Protein AF-A0A564Y7Y0-F1 (afdb_monomer_lite)

Foldseek 3Di:
DDDPPPPPPDPQPFQDLQLLLQLQLVLCVVVVPVVSNVVSVVVPHDPPDDLVPDPPVSVVSSVVSNVVCVVPPPVSSVCNVVVPGDGD

Organism: Hymenolepis diminuta (NCBI:txid6216)

Radius of gyration: 15.21 Å; chains: 1; bounding box: 22×51×32 Å

Sequence (88 aa):
MNGDDDNLVSAREEIDLSTLLNAAMCYAIHSRNHKLLEEILDKGADPNFLYISQPSKKRREFIKALVYFYTYGTRAIEQLKYGSNFFL

Secondary structure (DSSP, 8-state):
--STTTT-S----BPPHHHHHHHHHHHHHHTT-HHHHHHHHHTT--TT--GGGS-HHHHHHHHHHHHHHHHHTHHHHHHHHTT---B-

pLDDT: mean 83.55, std 15.87, range [42.56, 96.62]

Structure (mmCIF, N/CA/C/O backbone):
data_AF-A0A564Y7Y0-F1
#
_entry.id   AF-A0A564Y7Y0-F1
#
loop_
_atom_site.group_PDB
_atom_site.id
_atom_site.type_symbol
_atom_site.label_atom_id
_atom_site.label_alt_id
_atom_site.label_comp_id
_atom_site.label_asym_id
_atom_site.label_entity_id
_atom_site.label_seq_id
_atom_site.pdbx_PDB_ins_code
_atom_site.Cartn_x
_atom_site.Cartn_y
_atom_site.Cartn_z
_atom_site.occupancy
_atom_site.B_iso_or_equiv
_atom_site.auth_seq_id
_atom_site.auth_comp_id
_atom_site.auth_asym_id
_atom_site.auth_atom_id
_atom_site.pdbx_PDB_model_num
ATOM 1 N N . MET A 1 1 ? 10.324 40.596 -19.400 1.00 54.03 1 MET A N 1
ATOM 2 C CA . MET A 1 1 ? 9.047 39.872 -19.255 1.00 54.03 1 MET A CA 1
ATOM 3 C C . MET A 1 1 ? 9.022 38.798 -20.317 1.00 54.03 1 MET A C 1
ATOM 5 O O . MET A 1 1 ? 8.925 39.163 -21.476 1.00 54.03 1 MET A O 1
ATOM 9 N N . ASN A 1 2 ? 9.231 37.540 -19.933 1.00 46.56 2 ASN A N 1
ATOM 10 C CA . ASN A 1 2 ? 8.798 36.356 -20.677 1.00 46.56 2 ASN A CA 1
ATOM 11 C C . ASN A 1 2 ? 9.007 35.127 -19.779 1.00 46.56 2 ASN A C 1
ATOM 13 O O . ASN A 1 2 ? 10.101 34.591 -19.709 1.00 46.56 2 ASN A O 1
ATOM 17 N N . GLY A 1 3 ? 7.944 34.748 -19.067 1.00 50.88 3 GLY A N 1
ATOM 18 C CA . GLY A 1 3 ? 7.482 33.359 -19.026 1.00 50.88 3 GLY A CA 1
ATOM 19 C C . GLY A 1 3 ? 8.132 32.329 -18.101 1.00 50.88 3 GLY A C 1
ATOM 20 O O . GLY A 1 3 ? 7.643 31.207 -18.114 1.00 50.88 3 GLY A O 1
ATOM 21 N N . ASP A 1 4 ? 9.149 32.650 -17.301 1.00 56.50 4 ASP A N 1
ATOM 22 C CA . ASP A 1 4 ? 9.824 31.621 -16.481 1.00 56.50 4 ASP A CA 1
ATOM 23 C C . ASP A 1 4 ? 9.140 31.306 -15.129 1.00 56.50 4 ASP A C 1
ATOM 25 O O . ASP A 1 4 ? 9.569 30.396 -14.423 1.00 56.50 4 ASP A O 1
ATOM 29 N N . ASP A 1 5 ? 8.044 31.991 -14.782 1.00 56.28 5 ASP A N 1
ATOM 30 C CA . ASP A 1 5 ? 7.369 31.842 -13.477 1.00 56.28 5 ASP A CA 1
ATOM 31 C C . ASP A 1 5 ? 6.108 30.949 -13.487 1.00 56.28 5 ASP A C 1
ATOM 33 O O . ASP A 1 5 ? 5.512 30.725 -12.435 1.00 56.28 5 ASP A O 1
ATOM 37 N N . ASP A 1 6 ? 5.707 30.378 -14.632 1.00 50.34 6 ASP A N 1
ATOM 38 C CA . ASP A 1 6 ? 4.376 29.753 -14.787 1.00 50.34 6 ASP A CA 1
ATOM 39 C C . ASP A 1 6 ? 4.358 28.211 -14.820 1.00 50.34 6 ASP A C 1
ATOM 41 O O . ASP A 1 6 ? 3.417 27.593 -15.317 1.00 50.34 6 ASP A O 1
ATOM 45 N N . ASN A 1 7 ? 5.370 27.543 -14.253 1.00 47.62 7 ASN A N 1
ATOM 46 C CA . ASN A 1 7 ? 5.228 26.116 -13.915 1.00 47.62 7 ASN A CA 1
ATOM 47 C C . ASN A 1 7 ? 5.903 25.708 -12.598 1.00 47.62 7 ASN A C 1
ATOM 49 O O . ASN A 1 7 ? 6.382 24.589 -12.422 1.00 47.62 7 ASN A O 1
ATOM 53 N N . LEU A 1 8 ? 5.904 26.638 -11.644 1.00 42.56 8 LEU A N 1
ATOM 54 C CA . LEU A 1 8 ? 6.192 26.400 -10.227 1.00 42.56 8 LEU A CA 1
ATOM 55 C C . LEU A 1 8 ? 4.945 25.932 -9.452 1.00 42.56 8 LEU A C 1
ATOM 57 O O . LEU A 1 8 ? 4.939 25.915 -8.219 1.00 42.56 8 LEU A O 1
ATOM 61 N N . VAL A 1 9 ? 3.897 25.483 -10.156 1.00 48.28 9 VAL A N 1
ATOM 62 C CA . VAL A 1 9 ? 2.798 24.716 -9.562 1.00 48.28 9 VAL A CA 1
ATOM 63 C C . VAL A 1 9 ? 3.316 23.310 -9.246 1.00 48.28 9 VAL A C 1
ATOM 65 O O . VAL A 1 9 ? 3.141 22.366 -10.002 1.00 48.28 9 VAL A O 1
ATOM 68 N N . SER A 1 10 ? 4.010 23.208 -8.111 1.00 47.84 10 SER A N 1
ATOM 69 C CA . SER A 1 10 ? 4.021 22.064 -7.195 1.00 47.84 10 SER A CA 1
ATOM 70 C C . SER A 1 10 ? 3.906 20.690 -7.872 1.00 47.84 10 SER A C 1
ATOM 72 O O . SER A 1 10 ? 2.812 20.144 -7.991 1.00 47.84 10 SER A O 1
ATOM 74 N N . ALA A 1 11 ? 5.039 20.101 -8.272 1.00 46.59 11 ALA A N 1
ATOM 75 C CA . ALA A 1 11 ? 5.132 18.749 -8.837 1.00 46.59 11 ALA A CA 1
ATOM 76 C C . ALA A 1 11 ? 4.848 17.648 -7.791 1.00 46.59 11 ALA A C 1
ATOM 78 O O . ALA A 1 11 ? 5.641 16.732 -7.579 1.00 46.59 11 ALA A O 1
ATOM 79 N N . ARG A 1 12 ? 3.725 17.763 -7.083 1.00 57.38 12 ARG A N 1
ATOM 80 C CA . ARG A 1 12 ? 3.159 16.711 -6.255 1.00 57.38 12 ARG A CA 1
ATOM 81 C C . ARG A 1 12 ? 2.646 15.633 -7.203 1.00 57.38 12 ARG A C 1
ATOM 83 O O . ARG A 1 12 ? 1.571 15.763 -7.778 1.00 57.38 12 ARG A O 1
ATOM 90 N N . GLU A 1 13 ? 3.463 14.606 -7.407 1.00 66.44 13 GLU A N 1
ATOM 91 C CA . GLU A 1 13 ? 3.080 13.412 -8.158 1.00 66.44 13 GLU A CA 1
ATOM 92 C C . GLU A 1 13 ? 1.946 12.733 -7.375 1.00 66.44 13 GLU A C 1
ATOM 94 O O . GLU A 1 13 ? 2.156 12.213 -6.278 1.00 66.44 13 GLU A O 1
ATOM 99 N N . GLU A 1 14 ? 0.723 12.810 -7.897 1.00 82.12 14 GLU A N 1
ATOM 100 C CA . GLU A 1 14 ? -0.405 12.060 -7.355 1.00 82.12 14 GLU A CA 1
ATOM 101 C C . GLU A 1 14 ? -0.134 10.570 -7.578 1.00 82.12 14 GLU A C 1
ATOM 103 O O . GLU A 1 14 ? 0.061 10.126 -8.713 1.00 82.12 14 GLU A O 1
ATOM 108 N N . ILE A 1 15 ? -0.076 9.799 -6.492 1.00 86.38 15 ILE A N 1
ATOM 109 C CA . ILE A 1 15 ? 0.060 8.346 -6.590 1.00 86.38 15 ILE A CA 1
ATOM 110 C C . ILE A 1 15 ? -1.324 7.752 -6.821 1.00 86.38 15 ILE A C 1
ATOM 112 O O . ILE A 1 15 ? -2.258 8.031 -6.070 1.00 86.38 15 ILE A O 1
ATOM 116 N N . ASP A 1 16 ? -1.447 6.894 -7.835 1.00 86.94 16 ASP A N 1
ATOM 117 C CA . ASP A 1 16 ? -2.716 6.240 -8.127 1.00 86.94 16 ASP A CA 1
ATOM 118 C C . ASP A 1 16 ? -3.189 5.357 -6.957 1.00 86.94 16 ASP A C 1
ATOM 120 O O . ASP A 1 16 ? -2.396 4.712 -6.261 1.00 86.94 16 ASP A O 1
ATOM 124 N N . LEU A 1 17 ? -4.507 5.313 -6.750 1.00 87.44 17 LEU A N 1
ATOM 125 C CA . LEU A 1 17 ? -5.118 4.603 -5.626 1.00 87.44 17 LEU A CA 1
ATOM 126 C C . LEU A 1 17 ? -4.747 3.113 -5.590 1.00 87.44 17 LEU A C 1
ATOM 128 O O . LEU A 1 17 ? -4.544 2.571 -4.506 1.00 87.44 17 LEU A O 1
ATOM 132 N N . SER A 1 18 ? -4.620 2.450 -6.744 1.00 90.19 18 SER A N 1
ATOM 133 C CA . SER A 1 18 ? -4.243 1.032 -6.792 1.00 90.19 18 SER A CA 1
ATOM 134 C C . SER A 1 18 ? -2.829 0.832 -6.244 1.00 90.19 18 SER A C 1
ATOM 136 O O . SER A 1 18 ? -2.605 -0.032 -5.396 1.00 90.19 18 SER A O 1
ATOM 138 N N . THR A 1 19 ? -1.885 1.685 -6.642 1.00 91.50 19 THR A N 1
ATOM 139 C CA . THR A 1 19 ? -0.516 1.669 -6.114 1.00 91.50 19 THR A CA 1
ATOM 140 C C . THR A 1 19 ? -0.480 1.917 -4.601 1.00 91.50 19 THR A C 1
ATOM 142 O O . THR A 1 19 ? 0.232 1.206 -3.886 1.00 91.50 19 THR A O 1
ATOM 145 N N . LEU A 1 20 ? -1.281 2.860 -4.091 1.00 91.94 20 LEU A N 1
ATOM 146 C CA . LEU A 1 20 ? -1.403 3.121 -2.650 1.00 91.94 20 LEU A CA 1
ATOM 147 C C . LEU A 1 20 ? -1.978 1.930 -1.882 1.00 91.94 20 LEU A C 1
ATOM 149 O O . LEU A 1 20 ? -1.408 1.536 -0.866 1.00 91.94 20 LEU A O 1
ATOM 153 N N . LEU A 1 21 ? -3.077 1.345 -2.363 1.00 93.81 21 LEU A N 1
ATOM 154 C CA . LEU A 1 21 ? -3.730 0.201 -1.725 1.00 93.81 21 LEU A CA 1
ATOM 155 C C . LEU A 1 21 ? -2.801 -1.014 -1.665 1.00 93.81 21 LEU A C 1
ATOM 157 O O . LEU A 1 21 ? -2.685 -1.648 -0.618 1.00 93.81 21 LEU A O 1
ATOM 161 N N . ASN A 1 22 ? -2.067 -1.292 -2.742 1.00 94.81 22 ASN A N 1
ATOM 162 C CA . ASN A 1 22 ? -1.123 -2.406 -2.771 1.00 94.81 22 ASN A CA 1
ATOM 163 C C . ASN A 1 22 ? 0.079 -2.174 -1.838 1.00 94.81 22 ASN A C 1
ATOM 165 O O . ASN A 1 22 ? 0.535 -3.103 -1.171 1.00 94.81 22 ASN A O 1
ATOM 169 N N . ALA A 1 23 ? 0.578 -0.939 -1.726 1.00 94.56 23 ALA A N 1
ATOM 170 C CA . ALA A 1 23 ? 1.623 -0.609 -0.755 1.00 94.56 23 ALA A CA 1
ATOM 171 C C . ALA A 1 23 ? 1.113 -0.718 0.696 1.00 94.56 23 ALA A C 1
ATOM 173 O O . ALA A 1 23 ? 1.799 -1.279 1.558 1.00 94.56 23 ALA A O 1
ATOM 174 N N . ALA A 1 24 ? -0.110 -0.245 0.958 1.00 94.94 24 ALA A N 1
ATOM 175 C CA . ALA A 1 24 ? -0.773 -0.369 2.253 1.00 94.94 24 ALA A CA 1
ATOM 176 C C . ALA A 1 24 ? -0.968 -1.842 2.643 1.00 94.94 24 ALA A C 1
ATOM 178 O O . ALA A 1 24 ? -0.759 -2.208 3.800 1.00 94.94 24 ALA A O 1
ATOM 179 N N . MET A 1 25 ? -1.318 -2.698 1.678 1.00 95.94 25 MET A N 1
ATOM 180 C CA . MET A 1 25 ? -1.475 -4.138 1.878 1.00 95.94 25 MET A CA 1
ATOM 181 C C . MET A 1 25 ? -0.169 -4.775 2.368 1.00 95.94 25 MET A C 1
ATOM 183 O O . MET A 1 25 ? -0.168 -5.495 3.367 1.00 95.94 25 MET A O 1
ATOM 187 N N . CYS A 1 26 ? 0.964 -4.463 1.727 1.00 95.38 26 CYS A N 1
ATOM 188 C CA . CYS A 1 26 ? 2.274 -4.948 2.172 1.00 95.38 26 CYS A CA 1
ATOM 189 C C . CYS A 1 26 ? 2.601 -4.508 3.606 1.00 95.38 26 CYS A C 1
ATOM 191 O O . CYS A 1 26 ? 3.117 -5.303 4.395 1.00 95.38 26 CYS A O 1
ATOM 193 N N . TYR A 1 27 ? 2.281 -3.261 3.958 1.00 95.69 27 TYR A N 1
ATOM 194 C CA . TYR A 1 27 ? 2.437 -2.760 5.323 1.00 95.69 27 TYR A CA 1
ATOM 195 C C . TYR A 1 27 ? 1.528 -3.500 6.323 1.00 95.69 27 TYR A C 1
ATOM 197 O O . TYR A 1 27 ? 1.980 -3.885 7.405 1.00 95.69 27 TYR A O 1
ATOM 205 N N . ALA A 1 28 ? 0.265 -3.756 5.969 1.00 95.94 28 ALA A N 1
ATOM 206 C CA . ALA A 1 28 ? -0.684 -4.490 6.809 1.00 95.94 28 ALA A CA 1
ATOM 207 C C . ALA A 1 28 ? -0.225 -5.933 7.083 1.00 95.94 28 ALA A C 1
ATOM 209 O O . ALA A 1 28 ? -0.277 -6.392 8.225 1.00 95.94 28 ALA A O 1
ATOM 210 N N . ILE A 1 29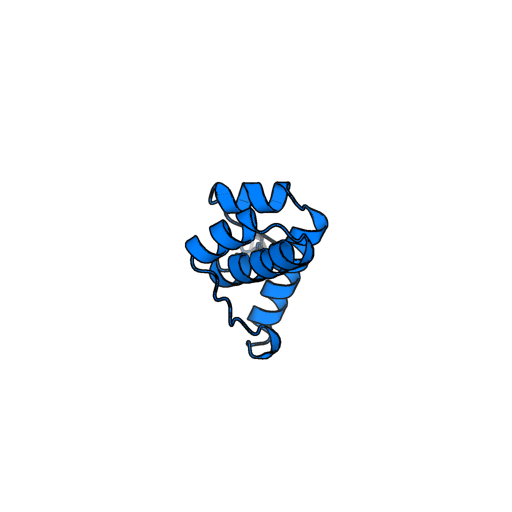 ? 0.305 -6.619 6.062 1.00 95.38 29 ILE A N 1
ATOM 211 C CA . ILE A 1 29 ? 0.893 -7.960 6.196 1.00 95.38 29 ILE A CA 1
ATOM 212 C C . ILE A 1 29 ? 2.086 -7.926 7.155 1.00 95.38 29 ILE A C 1
ATOM 214 O O . ILE A 1 29 ? 2.144 -8.708 8.105 1.00 95.38 29 ILE A O 1
ATOM 218 N N . HIS A 1 30 ? 3.026 -6.999 6.946 1.00 95.62 30 HIS A N 1
ATOM 219 C CA . HIS A 1 30 ? 4.230 -6.912 7.773 1.00 95.62 30 HIS A CA 1
ATOM 220 C C . HIS A 1 30 ? 3.916 -6.578 9.237 1.00 95.62 30 HIS A C 1
ATOM 222 O O . HIS A 1 30 ? 4.507 -7.148 10.152 1.00 95.62 30 HIS A O 1
ATOM 228 N N . SER A 1 31 ? 2.939 -5.699 9.465 1.00 95.44 31 SER A N 1
ATOM 229 C CA . SER A 1 31 ? 2.455 -5.338 10.802 1.00 95.44 31 SER A CA 1
ATOM 230 C C . SER A 1 31 ? 1.527 -6.386 11.434 1.00 95.44 31 SER A C 1
ATOM 232 O O . SER A 1 31 ? 1.089 -6.194 12.567 1.00 95.44 31 SER A O 1
ATOM 234 N N . ARG A 1 32 ? 1.235 -7.499 10.739 1.00 96.62 32 ARG A N 1
ATOM 235 C CA . ARG A 1 32 ? 0.296 -8.556 11.169 1.00 96.62 32 ARG A CA 1
ATOM 236 C C . ARG A 1 32 ? -1.097 -8.013 11.515 1.00 96.62 32 ARG A C 1
ATOM 238 O O . ARG A 1 32 ? -1.797 -8.553 12.375 1.00 96.62 32 ARG A O 1
ATOM 245 N N . ASN A 1 33 ? -1.506 -6.939 10.846 1.00 95.81 33 ASN A N 1
ATOM 246 C CA . ASN A 1 33 ? -2.783 -6.284 11.076 1.00 95.81 33 ASN A CA 1
ATOM 247 C C . ASN A 1 33 ? -3.852 -6.856 10.135 1.00 95.81 33 ASN A C 1
ATOM 249 O O . ASN A 1 33 ? -4.119 -6.314 9.066 1.00 95.81 33 ASN A O 1
ATOM 253 N N . HIS A 1 34 ? -4.456 -7.967 10.555 1.00 96.44 34 HIS A N 1
ATOM 254 C CA . HIS A 1 34 ? -5.448 -8.712 9.774 1.00 96.44 34 HIS A CA 1
ATOM 255 C C . HIS A 1 34 ? -6.691 -7.875 9.452 1.00 96.44 34 HIS A C 1
ATOM 257 O O . HIS A 1 34 ? -7.144 -7.874 8.316 1.00 96.44 34 HIS A O 1
ATOM 263 N N . LYS A 1 35 ? -7.182 -7.086 10.417 1.00 95.88 35 LYS A N 1
ATOM 264 C CA . LYS A 1 35 ? -8.336 -6.203 10.204 1.00 95.88 35 LYS A CA 1
ATOM 265 C C . LYS A 1 35 ? -8.050 -5.145 9.139 1.00 95.88 35 LYS A C 1
ATOM 267 O O . LYS A 1 35 ? -8.879 -4.884 8.278 1.00 95.88 35 LYS A O 1
ATOM 272 N N . LEU A 1 36 ? -6.872 -4.525 9.194 1.00 94.62 36 LEU A N 1
ATOM 273 C CA . LEU A 1 36 ? -6.470 -3.562 8.174 1.00 94.62 36 LEU A CA 1
ATOM 274 C C . LEU A 1 36 ? -6.303 -4.233 6.807 1.00 94.62 36 LEU A C 1
ATOM 276 O O . LEU A 1 36 ? -6.667 -3.641 5.798 1.00 94.62 36 LEU A O 1
ATOM 280 N N . LEU A 1 37 ? -5.753 -5.448 6.772 1.00 96.12 37 LEU A N 1
ATOM 281 C CA . LEU A 1 37 ? -5.618 -6.211 5.537 1.00 96.12 37 LEU A CA 1
ATOM 282 C C . LEU A 1 37 ? -6.988 -6.479 4.897 1.00 96.12 37 LEU A C 1
ATOM 284 O O . LEU A 1 37 ? -7.140 -6.215 3.710 1.00 96.12 37 LEU A O 1
ATOM 288 N N . GLU A 1 38 ? -7.979 -6.918 5.676 1.00 96.38 38 GLU A N 1
ATOM 289 C CA . GLU A 1 38 ? -9.369 -7.081 5.219 1.00 96.38 38 GLU A CA 1
ATOM 290 C C . GLU A 1 38 ? -9.929 -5.770 4.651 1.00 96.38 38 GLU A C 1
ATOM 292 O O . GLU A 1 38 ? -10.354 -5.735 3.500 1.00 96.38 38 GLU A O 1
ATOM 297 N N . GLU A 1 39 ? -9.821 -4.661 5.393 1.00 94.19 39 GLU A N 1
ATOM 298 C CA . GLU A 1 39 ? -10.296 -3.346 4.933 1.00 94.19 39 GLU A CA 1
ATOM 299 C C . GLU A 1 39 ? -9.620 -2.888 3.623 1.00 94.19 39 GLU A C 1
ATOM 301 O O . GLU A 1 39 ? -10.242 -2.222 2.795 1.00 94.19 39 GLU A O 1
ATOM 306 N N . ILE A 1 40 ? -8.334 -3.198 3.432 1.00 94.69 40 ILE A N 1
ATOM 307 C CA . ILE A 1 40 ? -7.580 -2.843 2.221 1.00 94.69 40 ILE A CA 1
ATOM 308 C C . ILE A 1 40 ? -8.012 -3.705 1.029 1.00 94.69 40 ILE A C 1
ATOM 310 O O . ILE A 1 40 ? -8.135 -3.186 -0.084 1.00 94.69 40 ILE A O 1
ATOM 314 N N . LEU A 1 41 ? -8.268 -4.995 1.254 1.00 95.19 41 LEU A N 1
ATOM 315 C CA . LEU A 1 41 ? -8.779 -5.905 0.228 1.00 95.19 41 LEU A CA 1
ATOM 316 C C . LEU A 1 41 ? -10.199 -5.514 -0.199 1.00 95.19 41 LEU A C 1
ATOM 318 O O . LEU A 1 41 ? -10.462 -5.425 -1.396 1.00 95.19 41 LEU A O 1
ATOM 322 N N . ASP A 1 42 ? -11.070 -5.161 0.750 1.00 95.06 42 ASP A N 1
ATOM 323 C CA . ASP A 1 42 ? -12.426 -4.665 0.472 1.00 95.06 42 ASP A CA 1
ATOM 324 C C . ASP A 1 42 ? -12.420 -3.376 -0.368 1.00 95.06 42 ASP A C 1
ATOM 326 O O . ASP A 1 42 ? -13.345 -3.112 -1.138 1.00 95.06 42 ASP A O 1
ATOM 330 N N . LYS A 1 43 ? -11.354 -2.571 -0.263 1.00 91.25 43 LYS A N 1
ATOM 331 C CA . LYS A 1 43 ? -11.141 -1.362 -1.075 1.00 91.25 43 LYS A CA 1
ATOM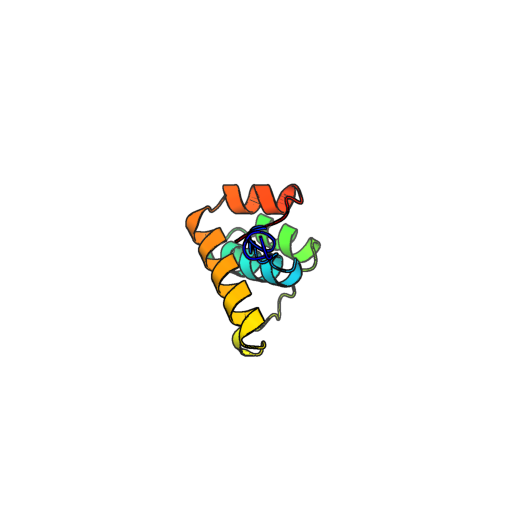 332 C C . LYS A 1 43 ? -10.588 -1.635 -2.479 1.00 91.25 43 LYS A C 1
ATOM 334 O O . LYS A 1 43 ? -10.423 -0.685 -3.244 1.00 91.25 43 LYS A O 1
ATOM 339 N N . GLY A 1 44 ? -10.317 -2.891 -2.834 1.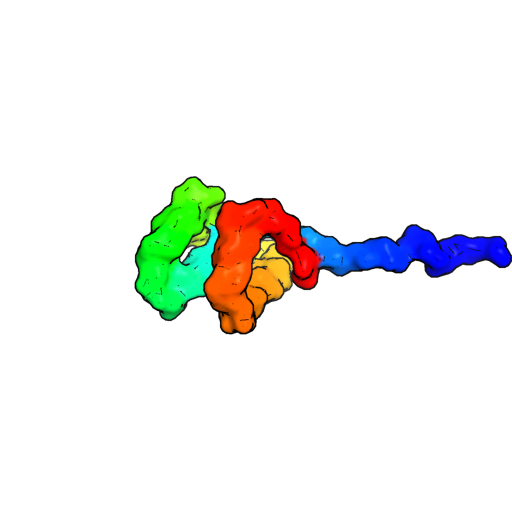00 91.69 44 GLY A N 1
ATOM 340 C CA . GLY A 1 44 ? -9.878 -3.291 -4.172 1.00 91.69 44 GLY A CA 1
ATOM 341 C C . GLY A 1 44 ? -8.364 -3.403 -4.353 1.00 91.69 44 GLY A C 1
ATOM 342 O O . GLY A 1 44 ? -7.887 -3.319 -5.486 1.00 91.69 44 GLY A O 1
ATOM 343 N N . ALA A 1 45 ? -7.593 -3.578 -3.273 1.00 93.81 45 ALA A N 1
ATOM 344 C CA . ALA A 1 45 ? -6.205 -4.021 -3.409 1.00 93.81 45 ALA A CA 1
ATOM 345 C C . ALA A 1 45 ? -6.148 -5.381 -4.119 1.00 93.81 45 ALA A C 1
ATOM 347 O O . ALA A 1 45 ? -6.981 -6.253 -3.872 1.00 93.81 45 ALA A O 1
ATOM 348 N N . ASP A 1 46 ? -5.149 -5.576 -4.976 1.00 93.69 46 ASP A N 1
ATOM 349 C CA . ASP A 1 46 ? -4.945 -6.852 -5.655 1.00 93.69 46 ASP A CA 1
ATOM 350 C C . ASP A 1 46 ? -4.024 -7.737 -4.796 1.00 93.69 46 ASP A C 1
ATOM 352 O O . ASP A 1 46 ? -2.831 -7.435 -4.680 1.00 93.69 46 ASP A O 1
ATOM 356 N N . PRO A 1 47 ? -4.522 -8.843 -4.205 1.00 92.44 47 PRO A N 1
ATOM 357 C CA . PRO A 1 47 ? -3.706 -9.732 -3.377 1.00 92.44 47 PRO A CA 1
ATOM 358 C C . PRO A 1 47 ? -2.577 -10.418 -4.158 1.00 92.44 47 PRO A C 1
ATOM 360 O O . PRO A 1 47 ? -1.626 -10.907 -3.550 1.00 92.44 47 PRO A O 1
ATOM 363 N N . ASN A 1 48 ? -2.656 -10.440 -5.492 1.00 91.75 48 ASN A N 1
ATOM 364 C CA . ASN A 1 48 ? -1.632 -10.989 -6.375 1.00 91.75 48 ASN A CA 1
ATOM 365 C C . ASN A 1 48 ? -0.745 -9.897 -6.994 1.00 91.75 48 ASN A C 1
ATOM 367 O O . 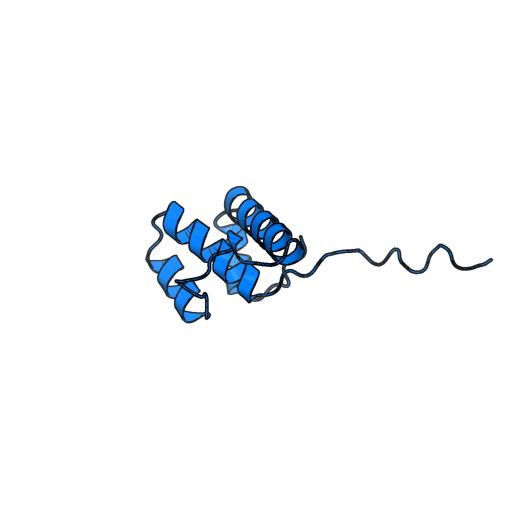ASN A 1 48 ? 0.004 -10.175 -7.933 1.00 91.75 48 ASN A O 1
ATOM 371 N N . PHE A 1 49 ? -0.799 -8.660 -6.489 1.00 89.38 49 PHE A N 1
ATOM 372 C CA . PHE A 1 49 ? -0.007 -7.567 -7.034 1.00 89.38 49 PHE A CA 1
ATOM 373 C C . PHE A 1 49 ? 1.499 -7.817 -6.874 1.00 89.38 49 PHE A C 1
ATOM 375 O O . PHE A 1 49 ? 2.052 -7.832 -5.772 1.00 89.38 49 PHE A O 1
ATOM 382 N N . LEU A 1 50 ? 2.197 -7.933 -8.005 1.00 88.12 50 LEU A N 1
ATOM 383 C CA . LEU A 1 50 ? 3.647 -8.113 -8.064 1.00 88.12 50 LEU A CA 1
ATOM 384 C C . LEU A 1 50 ? 4.322 -6.841 -8.584 1.00 88.12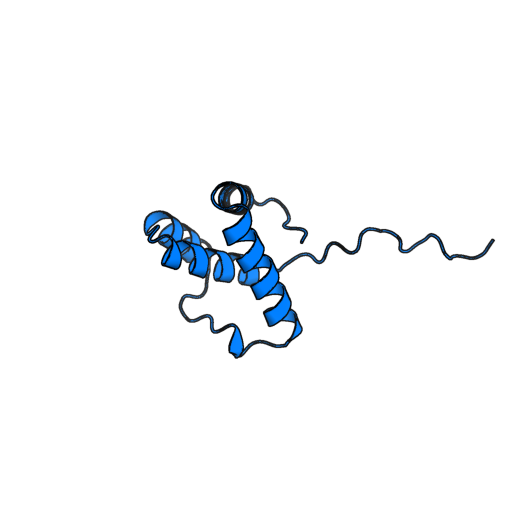 50 LEU A C 1
ATOM 386 O O . LEU A 1 50 ? 4.497 -6.676 -9.795 1.00 88.12 50 LEU A O 1
ATOM 390 N N . TYR A 1 51 ? 4.766 -5.955 -7.686 1.00 84.62 51 TYR A N 1
ATOM 391 C CA . TYR A 1 51 ? 5.352 -4.662 -8.078 1.00 84.62 51 TYR A CA 1
ATOM 392 C C . TYR A 1 51 ? 6.585 -4.801 -8.991 1.00 84.62 51 TYR A C 1
ATOM 394 O O . TYR A 1 51 ? 6.809 -3.963 -9.858 1.00 84.62 51 TYR A O 1
ATOM 402 N N . ILE A 1 52 ? 7.362 -5.882 -8.868 1.00 87.12 52 ILE A N 1
ATOM 403 C CA . ILE A 1 52 ? 8.549 -6.135 -9.705 1.00 87.12 52 ILE A CA 1
ATOM 404 C C . ILE A 1 52 ? 8.222 -6.254 -11.203 1.00 87.12 52 ILE A C 1
ATOM 406 O O . ILE A 1 52 ? 9.060 -5.913 -12.035 1.00 87.12 52 ILE A O 1
ATOM 410 N N . SER A 1 53 ? 7.001 -6.683 -11.542 1.00 89.88 53 SER A N 1
ATOM 411 C CA . SER A 1 53 ? 6.522 -6.827 -12.925 1.00 89.88 53 SER A CA 1
ATOM 412 C C . SER A 1 53 ? 6.049 -5.506 -13.545 1.00 89.88 53 SER A C 1
ATOM 414 O O . SER A 1 53 ? 5.808 -5.432 -14.747 1.00 89.88 53 SER A O 1
ATOM 416 N N . GLN A 1 54 ? 5.927 -4.449 -12.737 1.00 88.56 54 GLN A N 1
ATOM 417 C CA . GLN A 1 54 ? 5.381 -3.166 -13.166 1.00 88.56 54 GLN A CA 1
ATOM 418 C C . GLN A 1 54 ? 6.435 -2.298 -13.878 1.00 88.56 54 GLN A C 1
ATOM 420 O O . GLN A 1 54 ? 7.641 -2.450 -13.632 1.00 88.56 54 GLN A O 1
ATOM 425 N N . PRO A 1 55 ? 6.009 -1.332 -14.720 1.00 91.88 55 PRO A N 1
ATOM 426 C CA . PRO A 1 55 ? 6.899 -0.337 -15.315 1.00 91.88 55 PRO A CA 1
ATOM 427 C C . PRO A 1 55 ? 7.687 0.456 -14.264 1.00 91.88 55 PRO A C 1
ATOM 429 O O . PRO A 1 55 ? 7.232 0.652 -13.137 1.00 91.88 55 PRO A O 1
ATOM 432 N N . SER A 1 56 ? 8.858 0.977 -14.642 1.00 89.69 56 SER A N 1
ATOM 433 C CA . SER A 1 56 ? 9.773 1.688 -13.731 1.00 89.69 56 SER A CA 1
ATOM 434 C C . SER A 1 56 ? 9.117 2.841 -12.961 1.00 89.69 56 SER A C 1
ATOM 436 O O . SER A 1 56 ? 9.411 3.019 -11.778 1.00 89.69 56 SER A O 1
ATOM 438 N N . LYS A 1 57 ? 8.201 3.586 -13.597 1.00 88.19 57 LYS A N 1
ATOM 439 C CA . LYS A 1 57 ? 7.422 4.652 -12.951 1.00 88.19 57 LYS A CA 1
ATOM 440 C C . LYS A 1 57 ? 6.547 4.109 -11.814 1.00 88.19 57 LYS A C 1
ATOM 442 O O . LYS A 1 57 ? 6.728 4.528 -10.675 1.00 88.19 57 LYS A O 1
ATOM 447 N N . LYS A 1 58 ? 5.716 3.096 -12.087 1.00 88.38 58 LYS A N 1
ATOM 448 C CA . LYS A 1 58 ? 4.868 2.450 -11.070 1.00 88.38 58 LYS A CA 1
ATOM 449 C C . LYS A 1 58 ? 5.673 1.814 -9.942 1.00 88.38 58 LYS A C 1
ATOM 451 O O . LYS A 1 58 ? 5.273 1.879 -8.786 1.00 88.38 58 LYS A O 1
ATOM 456 N N . ARG A 1 59 ? 6.846 1.244 -10.241 1.00 91.88 59 ARG A N 1
ATOM 457 C CA . ARG A 1 59 ? 7.745 0.731 -9.192 1.00 91.88 59 ARG A CA 1
ATOM 458 C C . ARG A 1 59 ? 8.230 1.836 -8.259 1.00 91.88 59 ARG A C 1
ATOM 460 O O . ARG A 1 59 ? 8.248 1.632 -7.051 1.00 91.88 59 ARG A O 1
ATOM 467 N N . ARG A 1 60 ? 8.611 3.000 -8.798 1.00 90.88 60 ARG A N 1
ATOM 468 C CA . ARG A 1 60 ? 9.011 4.162 -7.987 1.00 90.88 60 ARG A CA 1
ATOM 469 C C . ARG A 1 60 ? 7.864 4.663 -7.114 1.00 90.88 60 ARG A C 1
ATOM 471 O O . ARG A 1 60 ? 8.082 4.901 -5.933 1.00 90.88 60 ARG A O 1
ATOM 478 N N . GLU A 1 61 ? 6.671 4.806 -7.681 1.00 91.06 61 GLU A N 1
ATOM 479 C CA . GLU A 1 61 ? 5.467 5.229 -6.953 1.00 91.06 61 GLU A CA 1
ATOM 480 C C . GLU A 1 61 ? 5.123 4.244 -5.831 1.00 91.06 61 GLU A C 1
ATOM 482 O O . GLU A 1 61 ? 4.930 4.648 -4.687 1.00 91.06 61 GLU A O 1
ATOM 487 N N . PHE A 1 62 ? 5.165 2.942 -6.120 1.00 92.75 62 PHE A N 1
ATOM 488 C CA . PHE A 1 62 ? 4.968 1.899 -5.119 1.00 92.75 62 PHE A CA 1
ATOM 489 C C . PHE A 1 62 ? 5.985 1.998 -3.977 1.00 92.75 62 PHE A C 1
ATOM 491 O O . PHE A 1 62 ? 5.606 1.948 -2.811 1.00 92.75 62 PHE A O 1
ATOM 498 N N . ILE A 1 63 ? 7.272 2.189 -4.289 1.00 92.88 63 ILE A N 1
ATOM 499 C CA . ILE A 1 63 ? 8.320 2.344 -3.270 1.00 92.88 63 ILE A CA 1
ATOM 500 C C . ILE A 1 63 ? 8.084 3.605 -2.428 1.00 92.88 63 ILE A C 1
ATOM 502 O O . ILE A 1 63 ? 8.186 3.530 -1.205 1.00 92.88 63 ILE A O 1
ATOM 506 N N . LYS A 1 64 ? 7.732 4.742 -3.047 1.00 92.38 64 LYS A N 1
ATOM 507 C CA . LYS A 1 64 ? 7.376 5.975 -2.322 1.00 92.38 64 LYS A CA 1
ATOM 508 C C . LYS A 1 64 ? 6.220 5.726 -1.349 1.00 92.38 64 LYS A C 1
ATOM 510 O O . LYS A 1 64 ? 6.333 6.059 -0.171 1.00 92.38 64 LYS A O 1
ATOM 515 N N . ALA A 1 65 ? 5.141 5.105 -1.826 1.00 92.81 65 ALA A N 1
ATOM 516 C CA . ALA A 1 65 ? 3.980 4.775 -1.007 1.00 92.81 65 ALA A CA 1
ATOM 517 C C . ALA A 1 65 ? 4.353 3.827 0.14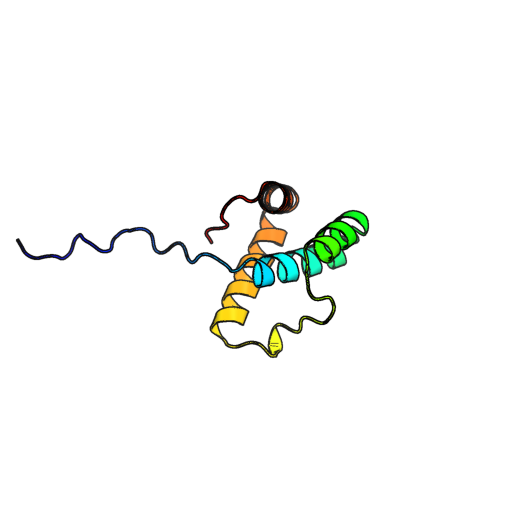4 1.00 92.81 65 ALA A C 1
ATOM 519 O O . ALA A 1 65 ? 3.965 4.053 1.287 1.00 92.81 65 ALA A O 1
ATOM 520 N N . LEU A 1 66 ? 5.165 2.802 -0.125 1.00 94.44 66 LEU A N 1
ATOM 521 C CA . LEU A 1 66 ? 5.612 1.855 0.892 1.00 94.44 66 LEU A CA 1
ATOM 522 C C . LEU A 1 66 ? 6.430 2.555 1.984 1.00 94.44 66 LEU A C 1
ATOM 524 O O . LEU A 1 66 ? 6.121 2.414 3.166 1.00 94.44 66 LEU A O 1
ATOM 528 N N . VAL A 1 67 ? 7.426 3.361 1.598 1.00 94.56 67 VAL A N 1
ATOM 529 C CA . VAL A 1 67 ? 8.231 4.163 2.537 1.00 94.56 67 VAL A CA 1
ATOM 530 C C . VAL A 1 67 ? 7.336 5.077 3.368 1.00 94.56 67 VAL A C 1
ATOM 532 O O . VAL A 1 67 ? 7.531 5.183 4.579 1.00 94.56 67 VAL A O 1
ATOM 535 N N . TYR A 1 68 ? 6.326 5.689 2.753 1.00 92.50 68 TYR A N 1
ATOM 536 C CA . TYR A 1 68 ? 5.366 6.530 3.452 1.00 92.50 68 TYR A CA 1
ATOM 537 C C . TYR A 1 68 ? 4.604 5.755 4.542 1.00 92.50 68 TYR A C 1
ATOM 539 O O . TYR A 1 68 ? 4.588 6.187 5.697 1.00 92.50 68 TYR A O 1
ATOM 547 N N . PHE A 1 69 ? 4.055 4.573 4.238 1.00 94.25 69 PHE A N 1
ATOM 548 C CA . PHE A 1 69 ? 3.372 3.749 5.245 1.00 94.25 69 PHE A CA 1
ATOM 549 C C . PHE A 1 69 ? 4.299 3.320 6.391 1.00 94.25 69 PHE A C 1
ATOM 551 O O . PHE A 1 69 ? 3.894 3.386 7.549 1.00 94.25 69 PHE A O 1
ATOM 558 N N . TYR A 1 70 ? 5.553 2.953 6.113 1.00 95.38 70 TYR A N 1
ATOM 559 C CA . TYR A 1 70 ? 6.507 2.607 7.177 1.00 95.38 70 TYR A CA 1
ATOM 560 C C . TYR A 1 70 ? 6.980 3.812 7.996 1.00 95.38 70 TYR A C 1
ATOM 562 O O . TYR A 1 70 ? 7.280 3.660 9.177 1.00 95.38 70 TYR A O 1
ATOM 570 N N . THR A 1 71 ? 7.022 5.003 7.399 1.00 94.12 71 THR A N 1
ATOM 571 C CA . THR A 1 71 ? 7.430 6.234 8.091 1.00 94.12 71 THR A CA 1
ATOM 572 C C . THR A 1 71 ? 6.322 6.768 8.997 1.00 94.12 71 THR A C 1
ATOM 574 O O . THR A 1 71 ? 6.587 7.188 10.121 1.00 94.12 71 THR A O 1
ATOM 577 N N . TYR A 1 72 ? 5.076 6.763 8.517 1.00 91.50 72 TYR A N 1
ATOM 578 C CA . TYR A 1 72 ? 3.960 7.443 9.183 1.00 91.50 72 TYR A CA 1
ATOM 579 C C . TYR A 1 72 ? 2.939 6.498 9.830 1.00 91.50 72 TYR A C 1
ATOM 581 O O . TYR A 1 72 ? 2.095 6.961 10.603 1.00 91.50 72 TYR A O 1
ATOM 589 N N . GLY A 1 73 ? 3.008 5.193 9.551 1.00 90.31 73 GLY A N 1
ATOM 590 C CA . GLY A 1 73 ? 2.205 4.152 10.190 1.00 90.31 73 GLY A CA 1
ATOM 591 C C . GLY A 1 73 ? 0.713 4.475 10.223 1.00 90.31 73 GLY A C 1
ATOM 592 O O . GLY A 1 73 ? 0.078 4.670 9.188 1.00 90.31 73 GLY A O 1
ATOM 593 N N . THR A 1 74 ? 0.145 4.579 11.425 1.00 85.88 74 THR A N 1
ATOM 594 C CA . THR A 1 74 ? -1.283 4.847 11.654 1.00 85.88 74 THR A CA 1
ATOM 595 C C . THR A 1 74 ? -1.785 6.118 10.970 1.00 85.88 74 THR A C 1
ATOM 597 O O . THR A 1 74 ? -2.896 6.113 10.447 1.00 85.88 74 THR A O 1
ATOM 600 N N . ARG A 1 75 ? -0.967 7.177 10.887 1.00 87.88 75 ARG A N 1
ATOM 601 C CA . ARG A 1 75 ? -1.358 8.426 10.206 1.00 87.88 75 ARG A CA 1
ATOM 602 C C . ARG A 1 75 ? -1.562 8.219 8.707 1.00 87.88 75 ARG A C 1
ATOM 604 O O . ARG A 1 75 ? -2.494 8.770 8.131 1.00 87.88 75 ARG A O 1
ATOM 611 N N . ALA A 1 76 ? -0.715 7.399 8.084 1.00 89.12 76 ALA A N 1
ATOM 612 C CA . ALA A 1 76 ? -0.859 7.048 6.676 1.00 89.12 76 ALA A CA 1
ATOM 613 C C . ALA A 1 76 ? -2.157 6.267 6.427 1.00 89.12 76 ALA A C 1
ATOM 615 O O . ALA A 1 76 ? -2.866 6.509 5.453 1.00 89.12 76 ALA A O 1
ATOM 616 N N . ILE A 1 77 ? -2.500 5.362 7.345 1.00 88.88 77 ILE A N 1
ATOM 617 C CA . ILE A 1 77 ? -3.743 4.590 7.281 1.00 88.88 77 ILE A CA 1
ATOM 618 C C . ILE A 1 77 ? -4.973 5.489 7.435 1.00 88.88 77 ILE A C 1
ATOM 620 O O . ILE A 1 77 ? -5.943 5.320 6.703 1.00 88.88 77 ILE A O 1
ATOM 624 N N . GLU A 1 78 ? -4.950 6.461 8.346 1.00 87.00 78 GLU A N 1
ATOM 625 C CA . GLU A 1 78 ? -6.049 7.419 8.505 1.00 87.00 78 GLU A CA 1
ATOM 626 C C . GLU A 1 78 ? -6.287 8.218 7.219 1.00 87.00 78 GLU A C 1
ATOM 628 O O . GLU A 1 78 ? -7.421 8.295 6.747 1.00 87.00 78 GLU A O 1
ATOM 633 N N . GLN A 1 79 ? -5.228 8.725 6.584 1.00 84.31 79 GLN A N 1
ATOM 634 C CA . GLN A 1 79 ? -5.348 9.448 5.311 1.00 84.31 79 GLN A CA 1
ATOM 635 C C . GLN A 1 79 ? -5.954 8.573 4.203 1.00 84.31 79 GLN A C 1
ATOM 637 O O . GLN A 1 79 ? -6.809 9.038 3.447 1.00 84.31 79 GLN A O 1
ATOM 642 N N . LEU A 1 80 ? -5.588 7.286 4.163 1.00 85.25 80 LEU A N 1
ATOM 643 C CA . LEU A 1 80 ? -6.157 6.300 3.238 1.00 85.25 80 LEU A CA 1
ATOM 644 C C . LEU A 1 80 ? -7.645 6.024 3.518 1.00 85.25 80 LEU A C 1
ATOM 646 O O . LEU A 1 80 ? -8.414 5.702 2.608 1.00 85.25 80 LEU A O 1
ATOM 650 N N . LYS A 1 81 ? -8.084 6.122 4.779 1.00 79.31 81 LYS A N 1
ATOM 651 C CA . LYS A 1 81 ? -9.489 5.924 5.163 1.00 79.31 81 LYS A CA 1
ATOM 652 C C . LYS A 1 81 ? -10.372 7.093 4.753 1.00 79.31 81 LYS A C 1
ATOM 654 O O . LYS A 1 81 ? -11.461 6.846 4.244 1.00 79.31 81 LYS A O 1
ATOM 659 N N . TYR A 1 82 ? -9.891 8.321 4.919 1.00 75.88 82 TYR A N 1
ATOM 660 C CA . TYR A 1 82 ? -10.680 9.534 4.690 1.00 75.88 82 TYR A CA 1
ATOM 661 C C . TYR A 1 82 ? -10.561 10.113 3.271 1.00 75.88 82 TYR A C 1
ATOM 663 O O . TYR A 1 82 ? -11.028 11.222 3.030 1.00 75.88 82 TYR A O 1
ATOM 671 N N . GLY A 1 83 ? -9.959 9.378 2.326 1.00 62.84 83 GLY A N 1
ATOM 672 C CA . GLY A 1 83 ? -9.923 9.764 0.909 1.00 62.84 83 GLY A CA 1
ATOM 673 C C . GLY A 1 83 ? -9.149 11.056 0.643 1.00 62.84 83 GLY A C 1
ATOM 674 O O . GLY A 1 83 ? -9.459 11.778 -0.299 1.00 62.84 83 GLY A O 1
ATOM 675 N N . SER A 1 84 ? -8.170 11.380 1.492 1.00 60.41 84 SER A N 1
ATOM 676 C CA . SER A 1 84 ? -7.297 12.528 1.246 1.00 60.41 84 SER A CA 1
ATOM 677 C C . SER A 1 84 ? -6.418 12.245 0.029 1.00 60.41 84 SER A C 1
ATOM 679 O O . SER A 1 84 ? -5.884 11.144 -0.091 1.00 60.41 84 SER A O 1
ATOM 681 N N . ASN A 1 85 ? -6.240 13.227 -0.856 1.00 60.00 85 ASN A N 1
ATOM 682 C CA . ASN A 1 85 ? -5.294 13.101 -1.964 1.00 60.00 85 ASN A CA 1
ATOM 683 C C . ASN A 1 85 ? -3.879 12.889 -1.406 1.00 60.00 85 ASN A C 1
ATOM 685 O O . ASN A 1 85 ? -3.372 13.716 -0.641 1.00 60.00 85 ASN A O 1
ATOM 689 N N . PHE A 1 86 ? -3.249 11.776 -1.782 1.00 64.81 86 PHE A N 1
ATOM 690 C CA . PHE A 1 86 ? -1.877 11.463 -1.394 1.00 64.81 86 PHE A CA 1
ATOM 691 C C . PHE A 1 86 ? -0.912 12.139 -2.358 1.00 64.81 86 PHE A C 1
ATOM 693 O O . PHE A 1 86 ? -0.773 11.744 -3.514 1.00 64.81 86 PHE A O 1
ATOM 700 N N . PHE A 1 87 ? -0.221 13.150 -1.848 1.00 61.16 87 PHE A N 1
ATOM 701 C CA . PHE A 1 87 ? 0.811 13.873 -2.572 1.00 61.16 87 PHE A CA 1
ATOM 702 C C . PHE A 1 87 ? 2.174 13.559 -1.944 1.00 61.16 87 PHE A C 1
ATOM 704 O O . PHE A 1 87 ? 2.395 13.918 -0.784 1.00 61.16 87 PHE A O 1
ATOM 711 N N . LEU A 1 88 ? 3.057 12.875 -2.690 1.00 61.16 88 LEU A N 1
ATOM 712 C CA . LEU A 1 88 ? 4.344 12.344 -2.203 1.00 61.16 88 LEU A CA 1
ATOM 713 C C . LEU A 1 88 ? 5.556 12.681 -3.087 1.00 61.16 88 LEU A C 1
ATOM 715 O O . LEU A 1 88 ? 5.583 12.334 -4.296 1.00 61.16 88 LEU A O 1
#